Protein AF-W7C3X6-F1 (afdb_monomer_lite)

Sequence (105 aa):
MKNIGEVKFNEVRQLTEQVNTICDFNAGIKTMSISINDLEDGSCDVVFGGSGSRTDFLRM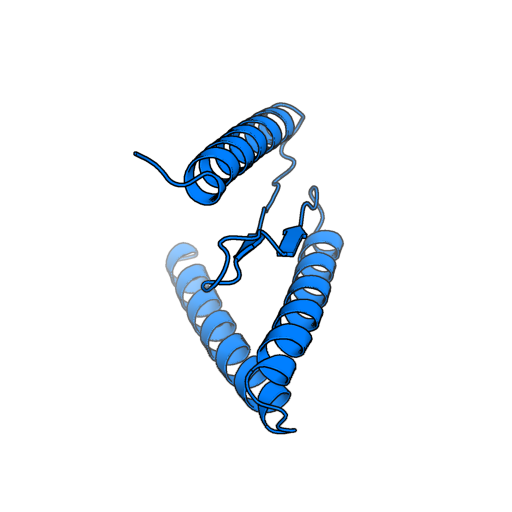YAMLTENLTKQLYKMHPCDCIPVGLQAAAGVGIAEGLEEAMKEGE

Radius of gyration: 16.69 Å; chains: 1; bounding box: 41×34×39 Å

Foldseek 3Di:
DDDPLRVVVVVVVVVVVVVQVVLCVPPNWHWDWDFDADPPPSDGPDTDTFTDDPVRVVVSVVVVLVVVLVVVCVVPVDPCSVVVVVVVVVVVVVVVVVVVVVVVD

Organism: NCBI:txid1265820

Structure (mmCIF, N/CA/C/O backbone):
data_AF-W7C3X6-F1
#
_entry.id   AF-W7C3X6-F1
#
loop_
_atom_site.group_PDB
_atom_site.id
_atom_site.type_symbol
_atom_site.label_atom_id
_atom_site.label_alt_id
_atom_site.label_comp_id
_atom_site.label_asym_id
_atom_site.label_entity_id
_atom_site.label_seq_id
_atom_site.pdbx_PDB_ins_code
_atom_site.Cartn_x
_atom_site.Cartn_y
_atom_site.Cartn_z
_atom_site.occupancy
_atom_site.B_iso_or_equiv
_atom_site.auth_seq_id
_atom_site.auth_comp_id
_atom_site.auth_asym_id
_atom_site.auth_atom_id
_atom_site.pdbx_PDB_model_num
ATOM 1 N N . MET A 1 1 ? 28.870 10.533 11.047 1.00 44.09 1 MET A N 1
ATOM 2 C CA . MET A 1 1 ? 27.883 11.582 10.707 1.00 44.09 1 MET A CA 1
ATOM 3 C C . MET A 1 1 ? 26.700 10.883 10.072 1.00 44.09 1 MET A C 1
ATOM 5 O O . MET A 1 1 ? 26.947 10.105 9.162 1.00 44.09 1 MET A O 1
ATOM 9 N N . LYS A 1 2 ? 25.475 11.091 10.572 1.00 47.31 2 LYS A N 1
ATOM 10 C CA . LYS A 1 2 ? 24.269 10.594 9.890 1.00 47.31 2 LYS A CA 1
ATOM 11 C C . LYS A 1 2 ? 24.095 11.366 8.583 1.00 47.31 2 LYS A C 1
ATOM 13 O O . LYS A 1 2 ? 24.342 12.576 8.579 1.00 47.31 2 LYS A O 1
ATOM 18 N N . ASN A 1 3 ? 23.746 10.695 7.490 1.00 55.59 3 ASN A N 1
ATOM 19 C CA . ASN A 1 3 ? 23.546 11.373 6.206 1.00 55.59 3 ASN A CA 1
ATOM 20 C C . ASN A 1 3 ? 22.253 12.225 6.262 1.00 55.59 3 ASN A C 1
ATOM 22 O O . ASN A 1 3 ? 21.372 11.985 7.088 1.00 55.59 3 ASN A O 1
ATOM 26 N N . ILE A 1 4 ? 22.135 13.256 5.420 1.00 55.34 4 ILE A N 1
ATOM 27 C CA . ILE A 1 4 ? 20.992 14.187 5.461 1.00 55.34 4 ILE A CA 1
ATOM 28 C C . ILE A 1 4 ? 19.641 13.513 5.154 1.00 55.34 4 ILE A C 1
ATOM 30 O O . ILE A 1 4 ? 18.618 13.924 5.697 1.00 55.34 4 ILE A O 1
ATOM 34 N N . GLY A 1 5 ? 19.643 12.461 4.336 1.00 50.94 5 GLY A N 1
ATOM 35 C CA . GLY A 1 5 ? 18.504 11.577 4.096 1.00 50.94 5 GLY A CA 1
ATOM 36 C C . GLY A 1 5 ? 18.111 10.786 5.344 1.00 50.94 5 GLY A C 1
ATOM 37 O O . GLY A 1 5 ? 16.936 10.754 5.685 1.00 50.94 5 GLY A O 1
ATOM 38 N N . GLU A 1 6 ? 19.068 10.259 6.114 1.00 51.91 6 GLU A N 1
ATOM 39 C CA . GLU A 1 6 ? 18.781 9.574 7.387 1.00 51.91 6 GLU A CA 1
ATOM 40 C C . GLU A 1 6 ? 18.176 10.521 8.436 1.00 51.91 6 GLU A C 1
ATOM 42 O O . GLU A 1 6 ? 17.314 10.120 9.220 1.00 51.91 6 GLU A O 1
ATOM 47 N N . VAL A 1 7 ? 18.622 11.781 8.484 1.00 61.34 7 VAL A N 1
ATOM 48 C CA . VAL A 1 7 ? 18.058 12.788 9.400 1.00 61.34 7 VAL A CA 1
ATOM 49 C C . VAL A 1 7 ? 16.623 13.127 8.996 1.00 61.34 7 VAL A C 1
ATOM 51 O O . VAL A 1 7 ? 15.722 13.011 9.825 1.00 61.34 7 VAL A O 1
ATOM 54 N N . LYS A 1 8 ? 16.390 13.432 7.714 1.00 60.00 8 LYS A N 1
ATOM 55 C CA . LYS A 1 8 ? 15.050 13.729 7.185 1.00 60.00 8 LYS A CA 1
ATOM 56 C C . LYS A 1 8 ? 14.091 12.544 7.307 1.00 60.00 8 LYS A C 1
ATOM 58 O O . LYS A 1 8 ? 12.919 12.737 7.610 1.00 60.00 8 LYS A O 1
ATOM 63 N N . PHE A 1 9 ? 14.577 11.316 7.136 1.00 58.44 9 PHE A N 1
ATOM 64 C CA . PHE A 1 9 ? 13.782 10.103 7.326 1.00 58.44 9 PHE A CA 1
ATOM 65 C C . PHE A 1 9 ? 13.288 9.967 8.769 1.00 58.44 9 PHE A C 1
ATOM 67 O O . PHE A 1 9 ? 12.112 9.692 9.004 1.00 58.44 9 PHE A O 1
ATOM 74 N N . ASN A 1 10 ? 14.168 10.208 9.745 1.00 62.78 10 ASN A N 1
ATOM 75 C CA . ASN A 1 10 ? 13.785 10.169 11.155 1.00 62.78 10 ASN A CA 1
ATOM 76 C C . ASN A 1 10 ? 12.751 11.253 11.497 1.00 62.78 10 ASN A C 1
ATOM 78 O O . ASN A 1 10 ? 11.821 10.978 12.252 1.00 62.78 10 ASN A O 1
ATOM 82 N N . GLU A 1 11 ? 12.869 12.445 10.909 1.00 66.94 11 GLU A N 1
ATOM 83 C CA . GLU A 1 11 ? 11.890 13.527 11.073 1.00 66.94 11 GLU A CA 1
ATOM 84 C C . GLU A 1 11 ? 10.526 13.167 10.461 1.00 66.94 11 GLU A C 1
ATOM 86 O O . GLU A 1 11 ? 9.497 13.322 11.117 1.00 66.94 11 GLU A O 1
ATOM 91 N N . VAL A 1 12 ? 10.499 12.609 9.244 1.00 62.69 12 VAL A N 1
ATOM 92 C CA . VAL A 1 12 ? 9.260 12.145 8.589 1.00 62.69 12 VAL A CA 1
ATOM 93 C C . VAL A 1 12 ? 8.596 11.029 9.393 1.00 62.69 12 VAL A C 1
ATOM 95 O O . VAL A 1 12 ? 7.375 11.034 9.568 1.00 62.69 12 VAL A O 1
ATOM 98 N N . ARG A 1 13 ? 9.382 10.092 9.934 1.00 63.75 13 ARG A N 1
ATOM 99 C CA . ARG A 1 13 ? 8.869 9.014 10.784 1.00 63.75 13 ARG A CA 1
ATOM 100 C C . ARG A 1 13 ? 8.231 9.563 12.060 1.00 63.75 13 ARG A C 1
ATOM 102 O O . ARG A 1 13 ? 7.114 9.177 12.387 1.00 63.75 13 ARG A O 1
ATOM 109 N N . GLN A 1 14 ? 8.898 10.497 12.738 1.00 71.31 14 GLN A N 1
ATOM 110 C CA . GLN A 1 14 ? 8.368 11.142 13.945 1.00 71.31 14 GLN A CA 1
ATOM 111 C C . GLN A 1 14 ? 7.092 11.944 13.664 1.00 71.31 14 GLN A C 1
ATOM 113 O O . GLN A 1 14 ? 6.139 11.867 14.436 1.00 71.31 14 GLN A O 1
ATOM 118 N N . LEU A 1 15 ? 7.037 12.675 12.548 1.00 69.88 15 LEU A N 1
ATOM 119 C CA . LEU A 1 15 ? 5.830 13.397 12.136 1.00 69.88 15 LEU A CA 1
ATOM 120 C C . LEU A 1 15 ? 4.675 12.436 11.829 1.00 69.88 15 LEU A C 1
ATOM 122 O O . LEU A 1 15 ? 3.540 12.696 12.215 1.00 69.88 15 LEU A O 1
ATOM 126 N N . THR A 1 16 ? 4.965 11.297 11.200 1.00 62.75 16 THR A N 1
ATOM 127 C CA . THR A 1 16 ? 3.970 10.252 10.919 1.00 62.75 16 THR A CA 1
ATOM 128 C C . THR A 1 16 ? 3.428 9.630 12.209 1.00 62.75 16 THR A C 1
ATOM 130 O O . THR A 1 16 ? 2.218 9.488 12.363 1.00 62.75 16 THR A O 1
ATOM 133 N N . GLU A 1 17 ? 4.300 9.319 13.173 1.00 67.81 17 GLU A N 1
ATOM 134 C CA . GLU A 1 17 ? 3.909 8.825 14.503 1.00 67.81 17 GLU A CA 1
ATOM 135 C C . GLU A 1 17 ? 3.008 9.835 15.244 1.00 67.81 17 GLU A C 1
ATOM 137 O O . GLU A 1 17 ? 2.000 9.453 15.847 1.00 67.81 17 GLU A O 1
ATOM 142 N N . GLN A 1 18 ? 3.318 11.132 15.156 1.00 68.12 18 GLN A N 1
ATOM 143 C CA . GLN A 1 18 ? 2.502 12.196 15.751 1.00 68.12 18 GLN A CA 1
ATOM 144 C C . GLN A 1 18 ? 1.131 12.329 15.079 1.00 68.12 18 GLN A C 1
ATOM 146 O O . GLN A 1 18 ? 0.123 12.451 15.775 1.00 68.12 18 GLN A O 1
ATOM 151 N N . VAL A 1 19 ? 1.072 12.263 13.746 1.00 65.19 19 VAL A N 1
ATOM 152 C CA . VAL A 1 19 ? -0.192 12.289 12.993 1.00 65.19 19 VAL A CA 1
ATOM 153 C C . VAL A 1 19 ? -1.060 11.086 13.358 1.00 65.19 19 VAL A C 1
ATOM 155 O O . VAL A 1 19 ? -2.233 11.271 13.673 1.00 65.19 19 VAL A O 1
ATOM 158 N N . ASN A 1 20 ? -0.484 9.882 13.413 1.00 60.84 20 ASN A N 1
ATOM 159 C CA . ASN A 1 20 ? -1.211 8.677 13.817 1.00 60.84 20 ASN A CA 1
ATOM 160 C C . ASN A 1 20 ? -1.773 8.805 15.241 1.00 60.84 20 ASN A C 1
ATOM 162 O O . ASN A 1 20 ? -2.946 8.525 15.461 1.00 60.84 20 ASN A O 1
ATOM 166 N N . THR A 1 21 ? -0.987 9.343 16.180 1.00 65.31 21 THR A N 1
ATOM 167 C CA . THR A 1 21 ? -1.435 9.588 17.564 1.00 65.31 21 THR A CA 1
ATOM 168 C C . THR A 1 21 ? -2.619 10.565 17.625 1.00 65.31 21 THR A C 1
ATOM 170 O O . THR A 1 21 ? -3.566 10.360 18.385 1.00 65.31 21 THR A O 1
ATOM 173 N N . ILE A 1 22 ? -2.597 11.630 16.814 1.00 61.88 22 ILE A N 1
ATOM 174 C CA . ILE A 1 22 ? -3.697 12.607 16.724 1.00 61.88 22 ILE A CA 1
ATOM 175 C C . ILE A 1 22 ? -4.949 11.966 16.110 1.00 61.88 22 ILE A C 1
ATOM 177 O O . ILE A 1 22 ? -6.066 12.267 16.536 1.00 61.88 22 ILE A O 1
ATOM 181 N N . CYS A 1 23 ? -4.783 11.091 15.121 1.00 56.03 23 CYS A N 1
ATOM 182 C CA . CYS A 1 23 ? -5.887 10.377 14.488 1.00 56.03 23 CYS A CA 1
ATOM 183 C C . CYS A 1 23 ? -6.524 9.337 15.421 1.00 56.03 23 CYS A C 1
ATOM 185 O O . CYS A 1 23 ? -7.752 9.304 15.529 1.00 56.03 23 CYS A O 1
ATOM 187 N N . ASP A 1 24 ? -5.717 8.586 16.172 1.00 58.06 24 ASP A N 1
ATOM 188 C CA . ASP A 1 24 ? -6.189 7.645 17.192 1.00 58.06 24 ASP A CA 1
ATOM 189 C C . ASP A 1 24 ? -6.979 8.364 18.302 1.00 58.06 24 ASP A C 1
ATOM 191 O O . ASP A 1 24 ? -8.035 7.888 18.729 1.00 58.06 24 ASP A O 1
ATOM 195 N N . PHE A 1 25 ? -6.521 9.551 18.725 1.00 57.91 25 PHE A N 1
ATOM 196 C CA . PHE A 1 25 ? -7.197 10.378 19.732 1.00 57.91 25 PHE A CA 1
ATOM 197 C C . PHE A 1 25 ? -8.561 10.918 19.257 1.00 57.91 25 PHE A C 1
ATOM 199 O O . PHE A 1 25 ? -9.488 11.047 20.055 1.00 57.91 25 PHE A O 1
ATOM 206 N N . ASN A 1 26 ? -8.723 11.201 17.959 1.00 52.97 26 ASN A N 1
ATOM 207 C CA . ASN A 1 26 ? -9.913 11.852 17.392 1.00 52.97 26 ASN A CA 1
ATOM 208 C C . ASN A 1 26 ? -1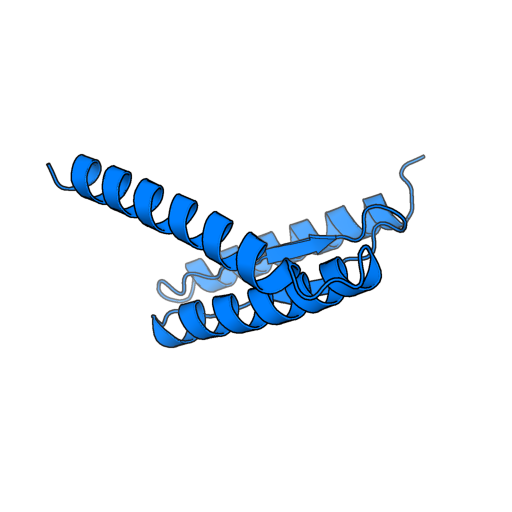1.005 10.879 16.892 1.00 52.97 26 ASN A C 1
ATOM 210 O O . ASN A 1 26 ? -11.648 11.148 15.883 1.00 52.97 26 ASN A O 1
ATOM 214 N N . ALA A 1 27 ? -11.291 9.810 17.645 1.00 46.16 27 ALA A N 1
ATOM 215 C CA . ALA A 1 27 ? -12.438 8.897 17.460 1.00 46.16 27 ALA A CA 1
ATOM 216 C C . ALA A 1 27 ? -12.230 7.655 16.568 1.00 46.16 27 ALA A C 1
ATOM 218 O O . ALA A 1 27 ? -13.095 7.305 15.765 1.00 46.16 27 ALA A O 1
ATOM 219 N N . GLY A 1 28 ? -11.133 6.915 16.758 1.00 50.59 28 GLY A N 1
ATOM 220 C CA . GLY A 1 28 ? -10.981 5.591 16.130 1.00 50.59 28 GLY A CA 1
ATOM 221 C C . GLY A 1 28 ? -10.678 5.655 14.632 1.00 50.59 28 GLY A C 1
ATOM 222 O O . GLY A 1 28 ? -10.940 4.707 13.887 1.00 50.59 28 GLY A O 1
ATOM 223 N N . ILE A 1 29 ? -10.119 6.780 14.188 1.00 49.44 29 ILE A N 1
ATOM 224 C CA . ILE A 1 29 ? -9.612 6.950 12.836 1.00 49.44 29 ILE A CA 1
ATOM 225 C C . ILE A 1 29 ? -8.300 6.175 12.743 1.00 49.44 29 ILE A C 1
ATOM 227 O O . ILE A 1 29 ? -7.243 6.688 13.092 1.00 49.44 29 ILE A O 1
ATOM 231 N N . LYS A 1 30 ? -8.369 4.933 12.252 1.00 52.06 30 LYS A N 1
ATOM 232 C CA . LYS A 1 30 ? -7.160 4.195 11.885 1.00 52.06 30 LYS A CA 1
ATOM 233 C C . LYS A 1 30 ? -6.530 4.865 10.675 1.00 52.06 30 LYS A C 1
ATOM 235 O O . LYS A 1 30 ? -7.147 4.918 9.609 1.00 52.06 30 LYS A O 1
ATOM 240 N N . THR A 1 31 ? -5.316 5.360 10.854 1.00 52.22 31 THR A N 1
ATOM 241 C CA . THR A 1 31 ? -4.458 5.831 9.776 1.00 52.22 31 THR A CA 1
ATOM 242 C C . THR A 1 31 ? -3.440 4.765 9.427 1.00 52.22 31 THR A C 1
ATOM 244 O O . THR A 1 31 ? -2.905 4.064 10.282 1.00 52.22 31 THR A O 1
ATOM 247 N N . MET A 1 32 ? -3.177 4.626 8.137 1.00 53.66 32 MET A N 1
ATOM 248 C CA . MET A 1 32 ? -2.079 3.816 7.638 1.00 53.66 32 MET A CA 1
ATOM 249 C C . MET A 1 32 ? -1.159 4.740 6.860 1.00 53.66 32 MET A C 1
ATOM 251 O O . MET A 1 32 ? -1.631 5.537 6.051 1.00 53.66 32 MET A O 1
ATOM 255 N N . SER A 1 33 ? 0.140 4.636 7.127 1.00 58.34 33 SER A N 1
ATOM 256 C CA . SER A 1 33 ? 1.166 5.358 6.389 1.00 58.34 33 SER A CA 1
ATOM 257 C C . SER A 1 33 ? 2.159 4.382 5.808 1.00 58.34 33 SER A C 1
ATOM 259 O O . SER A 1 33 ? 2.764 3.595 6.530 1.00 58.34 33 SER A O 1
ATOM 261 N N . ILE A 1 34 ? 2.283 4.417 4.485 1.00 57.97 34 ILE A N 1
ATOM 262 C CA . ILE A 1 34 ? 3.226 3.593 3.739 1.00 57.97 34 ILE A CA 1
ATOM 263 C C . ILE A 1 34 ? 4.190 4.549 3.063 1.00 57.97 34 ILE A C 1
ATOM 265 O O . ILE A 1 34 ? 3.745 5.412 2.308 1.00 57.97 34 ILE A O 1
ATOM 269 N N . SER A 1 35 ? 5.475 4.367 3.356 1.00 58.34 35 SER A N 1
ATOM 270 C CA . SER A 1 35 ? 6.580 5.074 2.720 1.00 58.34 35 SER A CA 1
ATOM 271 C C . SER A 1 35 ? 7.321 4.103 1.810 1.00 58.34 35 SER A C 1
ATOM 273 O O . SER A 1 35 ? 7.869 3.111 2.291 1.00 58.34 35 SER A O 1
ATOM 275 N N . ILE A 1 36 ? 7.326 4.373 0.504 1.00 57.44 36 ILE A N 1
ATOM 276 C CA . ILE A 1 36 ? 8.215 3.686 -0.442 1.00 57.44 36 ILE A CA 1
ATOM 277 C C . ILE A 1 36 ? 9.462 4.555 -0.577 1.00 57.44 36 ILE A C 1
ATOM 279 O O . ILE A 1 36 ? 9.361 5.707 -1.000 1.00 57.44 36 ILE A O 1
ATOM 283 N N . ASN A 1 37 ? 10.613 4.008 -0.192 1.00 58.38 37 ASN A N 1
ATOM 284 C CA . ASN A 1 37 ? 11.892 4.697 -0.308 1.00 58.38 37 ASN A CA 1
ATOM 285 C C . ASN A 1 37 ? 12.623 4.222 -1.562 1.00 58.38 37 ASN A C 1
ATOM 287 O O . ASN A 1 37 ? 12.667 3.015 -1.819 1.00 58.38 37 ASN A O 1
ATOM 291 N N . ASP A 1 38 ? 13.249 5.151 -2.276 1.00 53.72 38 ASP A N 1
ATOM 292 C CA . ASP A 1 38 ? 14.321 4.802 -3.200 1.00 53.72 38 ASP A CA 1
ATOM 293 C C . ASP A 1 38 ? 15.588 4.498 -2.376 1.00 53.72 38 ASP A C 1
ATOM 295 O O . ASP A 1 38 ? 16.028 5.296 -1.539 1.00 53.72 38 ASP A O 1
ATOM 299 N N . LEU A 1 39 ? 16.134 3.291 -2.548 1.00 53.03 39 LEU A N 1
ATOM 300 C CA . LEU A 1 39 ? 17.304 2.820 -1.804 1.00 53.03 39 LEU A CA 1
ATOM 301 C C . LEU A 1 39 ? 18.597 3.525 -2.244 1.00 53.03 39 LEU A C 1
ATOM 303 O O . LEU A 1 39 ? 19.575 3.475 -1.495 1.00 53.03 39 LEU A O 1
ATOM 307 N N . GLU A 1 40 ? 18.622 4.170 -3.417 1.00 52.34 40 GLU A N 1
ATOM 308 C CA . GLU A 1 40 ? 19.825 4.831 -3.936 1.00 52.34 40 GLU A CA 1
ATOM 309 C C . GLU A 1 40 ? 20.039 6.241 -3.369 1.00 52.34 40 GLU A C 1
ATOM 311 O O . GLU A 1 40 ? 21.184 6.611 -3.096 1.00 52.34 40 GLU A O 1
ATOM 316 N N . ASP A 1 41 ? 18.980 7.023 -3.135 1.00 48.19 41 ASP A N 1
ATOM 317 C CA . ASP A 1 41 ? 19.098 8.410 -2.658 1.00 48.19 41 ASP A CA 1
ATOM 318 C C . ASP A 1 41 ? 18.412 8.690 -1.305 1.00 48.19 41 ASP A C 1
ATOM 320 O O . ASP A 1 41 ? 18.594 9.766 -0.723 1.00 48.19 41 ASP A O 1
ATOM 324 N N . GLY A 1 42 ? 17.677 7.716 -0.757 1.00 44.25 42 GLY A N 1
ATOM 325 C CA . GLY A 1 42 ? 16.961 7.852 0.511 1.00 44.25 42 GLY A CA 1
ATOM 326 C C . GLY A 1 42 ? 15.774 8.817 0.446 1.00 44.25 42 GLY A C 1
ATOM 327 O O . GLY A 1 42 ? 15.311 9.283 1.493 1.00 44.25 42 GLY A O 1
ATOM 328 N N . SER A 1 43 ? 15.296 9.152 -0.755 1.00 46.44 43 SER A N 1
ATOM 329 C CA . SER A 1 43 ? 14.081 9.934 -0.948 1.00 46.44 43 SER A CA 1
ATOM 330 C C . SER A 1 43 ? 12.841 9.099 -0.609 1.00 46.44 43 SER A C 1
ATOM 332 O O . SER A 1 43 ? 12.751 7.901 -0.881 1.00 46.44 43 SER A O 1
ATOM 334 N N . CYS A 1 44 ? 11.886 9.744 0.063 1.00 47.00 44 CYS A N 1
ATOM 335 C CA . CYS A 1 44 ? 10.573 9.179 0.349 1.00 47.00 44 CYS A CA 1
ATOM 336 C C . CYS A 1 44 ? 9.652 9.577 -0.803 1.00 47.00 44 CYS A C 1
ATOM 338 O O . CYS A 1 44 ? 9.273 10.746 -0.905 1.00 47.00 44 CYS A O 1
ATOM 340 N N . ASP A 1 45 ? 9.324 8.630 -1.676 1.00 52.06 45 ASP A N 1
ATOM 341 C CA . ASP A 1 45 ? 8.605 8.940 -2.912 1.00 52.06 45 ASP A CA 1
ATOM 342 C C . ASP A 1 45 ? 7.098 9.092 -2.689 1.00 52.06 45 ASP A C 1
ATOM 344 O O . ASP A 1 45 ? 6.438 9.857 -3.394 1.00 52.06 45 ASP A O 1
ATOM 348 N N . VAL A 1 46 ? 6.521 8.400 -1.699 1.00 53.06 46 VAL A N 1
ATOM 349 C CA . VAL A 1 46 ? 5.087 8.526 -1.416 1.00 53.06 46 VAL A CA 1
ATOM 350 C C . VAL A 1 46 ? 4.775 8.288 0.052 1.00 53.06 46 VAL A C 1
ATOM 352 O O . VAL A 1 46 ? 5.184 7.274 0.598 1.00 53.06 46 VAL A O 1
ATOM 355 N N . VAL A 1 47 ? 3.990 9.187 0.654 1.00 52.56 47 VAL A N 1
ATOM 356 C CA . VAL A 1 47 ? 3.299 8.969 1.932 1.00 52.56 47 VAL A CA 1
ATOM 357 C C . VAL A 1 47 ? 1.810 8.868 1.629 1.00 52.56 47 VAL A C 1
ATOM 359 O O . VAL A 1 47 ? 1.189 9.845 1.209 1.00 52.56 47 VAL A O 1
ATOM 362 N N . PHE A 1 48 ? 1.223 7.694 1.834 1.00 54.62 48 PHE A N 1
ATOM 363 C CA . PHE A 1 48 ? -0.233 7.553 1.809 1.00 54.62 48 PHE A CA 1
ATOM 364 C C . PHE A 1 48 ? -0.784 7.797 3.209 1.00 54.62 48 PHE A C 1
ATOM 366 O O . PHE A 1 48 ? -0.227 7.300 4.176 1.00 54.62 48 PHE A O 1
ATOM 373 N N . GLY A 1 49 ? -1.872 8.549 3.328 1.00 51.81 49 GLY A N 1
ATOM 374 C CA . GLY A 1 49 ? -2.617 8.698 4.573 1.00 51.81 49 GLY A CA 1
ATOM 375 C C . GLY A 1 49 ? -4.100 8.609 4.257 1.00 51.81 49 GLY A C 1
ATOM 376 O O . GLY A 1 49 ? -4.584 9.326 3.384 1.00 51.81 49 GLY A O 1
ATOM 377 N N . GLY A 1 50 ? -4.814 7.707 4.923 1.00 54.28 50 GLY A N 1
ATOM 378 C CA . GLY A 1 50 ? -6.256 7.547 4.763 1.00 54.28 50 GLY A CA 1
ATOM 379 C C . GLY A 1 50 ? -6.916 7.324 6.110 1.00 54.28 50 GLY A C 1
ATOM 380 O O . GLY A 1 50 ? -6.352 6.660 6.977 1.00 54.28 50 GLY A O 1
ATOM 381 N N . SER A 1 51 ? -8.092 7.918 6.288 1.00 55.09 51 SER A N 1
ATOM 382 C CA . SER A 1 51 ? -8.868 7.866 7.522 1.00 55.09 51 SER A CA 1
ATOM 383 C C . SER A 1 51 ? -10.090 6.958 7.367 1.00 55.09 51 SER A C 1
ATOM 385 O O . SER A 1 51 ? -11.010 7.287 6.628 1.00 55.09 51 SER A O 1
ATOM 387 N N . GLY A 1 52 ? -10.150 5.872 8.139 1.00 59.09 52 GLY A N 1
ATOM 388 C CA . GLY A 1 52 ? -11.398 5.382 8.746 1.00 59.09 52 GLY A CA 1
ATOM 389 C C . GLY A 1 52 ? -12.447 4.631 7.906 1.00 59.09 52 GLY A C 1
ATOM 390 O O . GLY A 1 52 ? -13.346 4.060 8.520 1.00 59.09 52 GLY A O 1
ATOM 391 N N . SER A 1 53 ? -12.380 4.548 6.568 1.00 68.62 53 SER A N 1
ATOM 392 C CA . SER A 1 53 ? -13.350 3.749 5.784 1.00 68.62 53 SER A CA 1
ATOM 393 C C . SER A 1 53 ? -12.708 2.644 4.938 1.00 68.62 53 SER A C 1
ATOM 395 O O . SER A 1 53 ? -11.605 2.791 4.414 1.00 68.62 53 SER A O 1
ATOM 397 N N . ARG A 1 54 ? -13.429 1.524 4.743 1.00 68.75 54 ARG A N 1
ATOM 398 C CA . ARG A 1 54 ? -13.009 0.422 3.848 1.00 68.75 54 ARG A CA 1
ATOM 399 C C . ARG A 1 54 ? -12.641 0.936 2.454 1.00 68.75 54 ARG A C 1
ATOM 401 O O . ARG A 1 54 ? -11.684 0.464 1.849 1.00 68.75 54 ARG A O 1
ATOM 408 N N . THR A 1 55 ? -13.414 1.891 1.945 1.00 73.31 55 THR A N 1
ATOM 409 C CA . THR A 1 55 ? -13.201 2.492 0.626 1.00 73.31 55 THR A CA 1
ATOM 410 C C . THR A 1 55 ? -11.891 3.270 0.570 1.00 73.31 55 THR A C 1
ATOM 412 O O . THR A 1 55 ? -11.176 3.167 -0.424 1.00 73.31 55 THR A O 1
ATOM 415 N N . ASP A 1 56 ? -11.538 3.987 1.637 1.00 69.19 56 ASP A N 1
ATOM 416 C CA . ASP A 1 56 ? -10.282 4.738 1.699 1.00 69.19 56 ASP A CA 1
ATOM 417 C C . ASP A 1 56 ? -9.075 3.802 1.742 1.00 69.19 56 ASP A C 1
ATOM 419 O O . ASP A 1 56 ? -8.113 4.021 1.008 1.00 69.19 56 ASP A O 1
ATOM 423 N N . PHE A 1 57 ? -9.153 2.700 2.494 1.00 72.12 57 PHE A N 1
ATOM 424 C CA . PHE A 1 57 ? -8.095 1.683 2.500 1.00 72.12 57 PHE A CA 1
ATOM 425 C C . PHE A 1 57 ? -7.905 1.022 1.130 1.00 72.12 57 PHE A C 1
ATOM 427 O O . PHE A 1 57 ? -6.777 0.883 0.660 1.00 72.12 57 PHE A O 1
ATOM 434 N N . LEU A 1 58 ? -8.995 0.668 0.442 1.00 79.62 58 LEU A N 1
ATOM 435 C CA . LEU A 1 58 ? -8.916 0.113 -0.915 1.00 79.62 58 LEU A CA 1
ATOM 436 C C . LEU A 1 58 ? -8.352 1.126 -1.919 1.00 79.62 58 LEU A C 1
ATOM 438 O O . LEU A 1 58 ? -7.584 0.763 -2.811 1.00 79.62 58 LEU A O 1
ATOM 442 N N . ARG A 1 59 ? -8.689 2.409 -1.761 1.00 74.81 59 ARG A N 1
ATOM 443 C CA . ARG A 1 59 ? -8.138 3.485 -2.587 1.00 74.81 59 ARG A CA 1
ATOM 444 C C . ARG A 1 59 ? -6.643 3.672 -2.342 1.00 74.81 59 ARG A C 1
ATOM 446 O O . ARG A 1 59 ? -5.892 3.793 -3.306 1.00 74.81 59 ARG A O 1
ATOM 453 N N . MET A 1 60 ? -6.204 3.646 -1.085 1.00 74.94 60 MET A N 1
ATOM 454 C CA . MET A 1 60 ? -4.782 3.674 -0.741 1.00 74.94 60 MET A CA 1
ATOM 455 C C . MET A 1 60 ? -4.034 2.492 -1.357 1.00 74.94 60 MET A C 1
ATOM 457 O O . MET A 1 60 ? -2.973 2.690 -1.940 1.00 74.94 60 MET A O 1
ATOM 461 N N . TYR A 1 61 ? -4.600 1.284 -1.292 1.00 79.25 61 TYR A N 1
ATOM 462 C CA . TYR A 1 61 ? -4.013 0.094 -1.909 1.00 79.25 61 TYR A CA 1
ATOM 463 C C . TYR A 1 61 ? -3.846 0.244 -3.431 1.00 79.25 61 TYR A C 1
ATOM 465 O O . TYR A 1 61 ? -2.790 -0.083 -3.979 1.00 79.25 61 TYR A O 1
ATOM 473 N N . ALA A 1 62 ? -4.845 0.807 -4.119 1.00 81.19 62 ALA A N 1
ATOM 474 C CA . ALA A 1 62 ? -4.752 1.089 -5.551 1.00 81.19 62 ALA A CA 1
ATOM 475 C C . ALA A 1 62 ? -3.642 2.108 -5.867 1.00 81.19 62 ALA A C 1
ATOM 477 O O . ALA A 1 62 ? -2.824 1.875 -6.757 1.00 81.19 62 ALA A O 1
ATOM 478 N N . MET A 1 63 ? -3.569 3.206 -5.106 1.00 77.19 63 MET A N 1
ATOM 479 C CA . MET A 1 63 ? -2.543 4.236 -5.300 1.00 77.19 63 MET A CA 1
ATOM 480 C C . MET A 1 63 ? -1.129 3.718 -4.988 1.00 77.19 63 MET A C 1
ATOM 482 O O . MET A 1 63 ? -0.1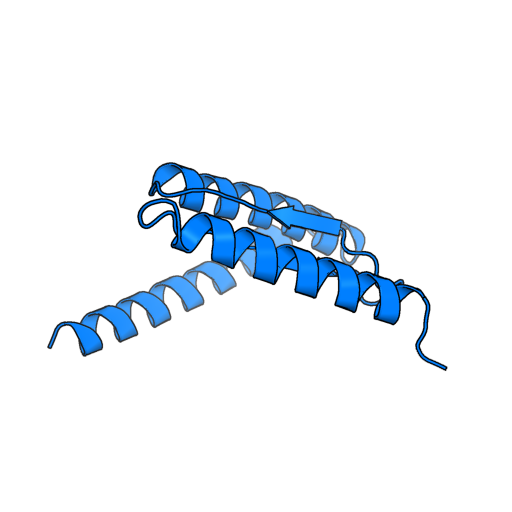74 4.075 -5.682 1.00 77.19 63 MET A O 1
ATOM 486 N N . LEU A 1 64 ? -0.985 2.858 -3.976 1.00 79.31 64 LEU A N 1
ATOM 487 C CA . LEU A 1 64 ? 0.267 2.173 -3.658 1.00 79.31 64 LEU A CA 1
ATOM 488 C C . LEU A 1 64 ? 0.710 1.285 -4.822 1.00 79.31 64 LEU A C 1
ATOM 490 O O . LEU A 1 64 ? 1.849 1.381 -5.273 1.00 79.31 64 LEU A O 1
ATOM 494 N N . THR A 1 65 ? -0.204 0.459 -5.331 1.00 84.31 65 THR A N 1
ATOM 495 C CA . THR A 1 65 ? 0.063 -0.470 -6.437 1.00 84.31 65 THR A CA 1
ATOM 496 C C . THR A 1 65 ? 0.471 0.278 -7.705 1.00 84.31 65 THR A C 1
ATOM 498 O O . THR A 1 65 ? 1.419 -0.125 -8.381 1.00 84.31 65 THR A O 1
ATOM 501 N N . GLU A 1 66 ? -0.189 1.399 -8.013 1.00 83.38 66 GLU A N 1
ATOM 502 C CA . GLU A 1 66 ? 0.170 2.258 -9.145 1.00 83.38 66 GLU A CA 1
ATOM 503 C C . GLU A 1 66 ? 1.602 2.794 -9.015 1.00 83.38 66 GLU A C 1
ATOM 505 O O . GLU A 1 66 ? 2.392 2.703 -9.958 1.00 83.38 66 GLU A O 1
ATOM 510 N N . ASN A 1 67 ? 1.960 3.331 -7.846 1.00 78.94 67 ASN A N 1
ATOM 511 C CA . ASN A 1 67 ? 3.297 3.877 -7.622 1.00 78.94 67 ASN A CA 1
ATOM 512 C C . ASN A 1 67 ? 4.371 2.790 -7.661 1.00 78.94 67 ASN A C 1
ATOM 514 O O . ASN A 1 67 ? 5.386 2.965 -8.333 1.00 78.94 67 ASN A O 1
ATOM 518 N N . LEU A 1 68 ? 4.125 1.647 -7.021 1.00 80.94 68 LEU A N 1
ATOM 519 C CA . LEU A 1 68 ? 5.045 0.516 -7.055 1.00 80.94 68 LEU A CA 1
ATOM 520 C C . LEU A 1 68 ? 5.258 0.012 -8.487 1.00 80.94 68 LEU A C 1
ATOM 522 O O . LEU A 1 68 ? 6.393 -0.219 -8.890 1.00 80.94 68 LEU A O 1
ATOM 526 N N . THR A 1 69 ? 4.193 -0.075 -9.287 1.00 85.81 69 THR A N 1
ATOM 527 C CA . THR A 1 69 ? 4.288 -0.448 -10.707 1.00 85.81 69 THR A CA 1
ATOM 528 C C . THR A 1 69 ? 5.193 0.514 -11.473 1.00 85.81 69 THR A C 1
ATOM 530 O O . THR A 1 69 ? 6.066 0.070 -12.216 1.00 85.81 69 THR A O 1
ATOM 533 N N . LYS A 1 70 ? 5.031 1.831 -11.271 1.00 83.00 70 LYS A N 1
ATOM 534 C CA . LYS A 1 70 ? 5.884 2.846 -11.913 1.00 83.00 70 LYS A CA 1
ATOM 535 C C . LYS A 1 7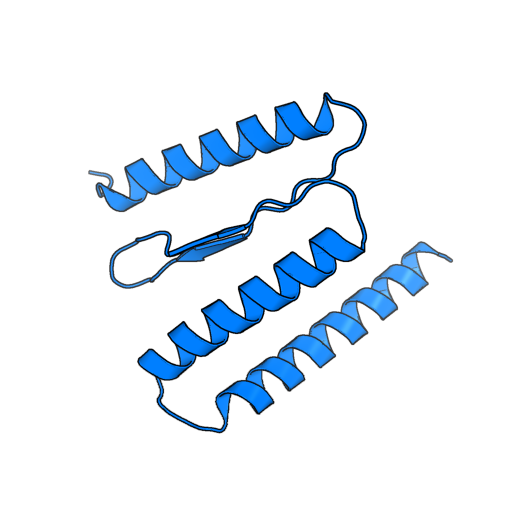0 ? 7.351 2.672 -11.528 1.00 83.00 70 LYS A C 1
ATOM 537 O O . LYS A 1 70 ? 8.202 2.722 -12.410 1.00 83.00 70 LYS A O 1
ATOM 542 N N . GLN A 1 71 ? 7.649 2.463 -10.245 1.00 78.88 71 GLN A N 1
ATOM 543 C CA . GLN A 1 71 ? 9.032 2.303 -9.785 1.00 78.88 71 GLN A CA 1
ATOM 544 C C . GLN A 1 71 ? 9.662 1.012 -10.310 1.00 78.88 71 GLN A C 1
ATOM 546 O O . GLN A 1 71 ? 10.748 1.048 -10.884 1.00 78.88 71 GLN A O 1
ATOM 551 N N . LEU A 1 72 ? 8.945 -0.111 -10.227 1.00 82.88 72 LEU A N 1
ATOM 552 C CA . LEU A 1 72 ? 9.419 -1.380 -10.776 1.00 82.88 72 LEU A CA 1
ATOM 553 C C . LEU A 1 72 ? 9.669 -1.283 -12.281 1.00 82.88 72 LEU A C 1
ATOM 555 O O . LEU A 1 72 ? 10.673 -1.801 -12.756 1.00 82.88 72 LEU A O 1
ATOM 559 N N . TYR A 1 73 ? 8.812 -0.578 -13.025 1.00 86.00 73 TYR A N 1
ATOM 560 C CA . TYR A 1 73 ? 8.990 -0.411 -14.467 1.00 86.00 73 TYR A CA 1
ATOM 561 C C . TYR A 1 73 ? 10.198 0.461 -14.814 1.00 86.00 73 TYR A C 1
ATOM 563 O O . TYR A 1 73 ? 10.886 0.173 -15.790 1.00 86.00 73 TYR A O 1
ATOM 571 N N . LYS A 1 74 ? 10.509 1.492 -14.014 1.00 83.44 74 LYS A N 1
ATOM 572 C CA . LYS A 1 74 ? 11.755 2.264 -14.180 1.00 83.44 74 LYS A CA 1
ATOM 573 C C . LYS A 1 74 ? 12.991 1.379 -13.99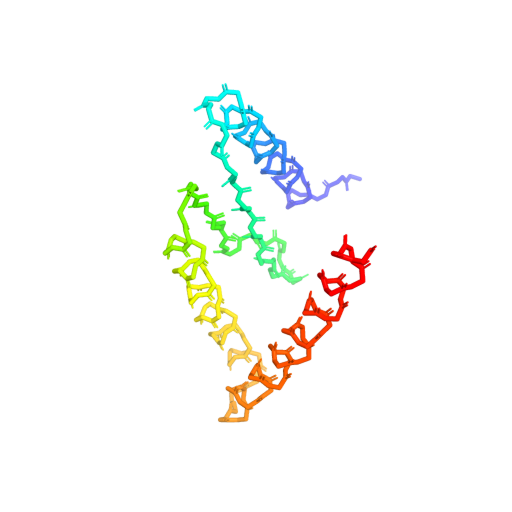7 1.00 83.44 74 LYS A C 1
ATOM 575 O O . LYS A 1 74 ? 13.937 1.506 -14.767 1.00 83.44 74 LYS A O 1
ATOM 580 N N . MET A 1 75 ? 12.977 0.495 -12.998 1.00 80.38 75 MET A N 1
ATOM 581 C CA . MET A 1 75 ? 14.090 -0.421 -12.714 1.00 80.38 75 MET A CA 1
ATOM 582 C C . MET A 1 75 ? 14.189 -1.555 -13.741 1.00 80.38 75 MET A C 1
ATOM 584 O O . MET A 1 75 ? 15.283 -1.982 -14.107 1.00 80.38 75 MET A O 1
ATOM 588 N N . HIS A 1 76 ? 13.046 -2.061 -14.197 1.00 84.56 76 HIS A N 1
ATOM 589 C CA . HIS A 1 76 ? 12.941 -3.186 -15.112 1.00 84.56 76 HIS A CA 1
ATOM 590 C C . HIS A 1 76 ? 11.743 -3.001 -16.063 1.00 84.56 76 HIS A C 1
ATOM 592 O O . HIS A 1 76 ? 10.637 -3.426 -15.734 1.00 84.56 76 HIS A O 1
ATOM 598 N N . PRO A 1 77 ? 11.933 -2.392 -17.249 1.00 89.81 77 PRO A N 1
ATOM 599 C CA . PRO A 1 77 ? 10.848 -2.090 -18.191 1.00 89.81 77 PRO A CA 1
ATOM 600 C C . PRO A 1 77 ? 10.266 -3.358 -18.844 1.00 89.81 77 PRO A C 1
ATOM 602 O O . PRO A 1 77 ? 10.607 -3.714 -19.970 1.00 89.81 77 PRO A O 1
ATOM 605 N N . CYS A 1 78 ? 9.416 -4.078 -18.115 1.00 91.38 78 CYS A N 1
ATOM 606 C CA . CYS A 1 78 ? 8.860 -5.369 -18.511 1.00 91.38 78 CYS A CA 1
ATOM 607 C C . CYS A 1 78 ? 7.361 -5.441 -18.225 1.00 91.38 78 CYS A C 1
ATOM 609 O O . CYS A 1 78 ? 6.909 -5.165 -17.112 1.00 91.38 78 CYS A O 1
ATOM 611 N N . ASP A 1 79 ? 6.601 -5.955 -19.190 1.00 92.38 79 ASP A N 1
ATOM 612 C CA . ASP A 1 79 ? 5.160 -6.213 -19.050 1.00 92.38 79 ASP A CA 1
ATOM 613 C C . ASP A 1 79 ? 4.840 -7.350 -18.061 1.00 92.38 79 ASP A C 1
ATOM 615 O O . ASP A 1 79 ? 3.680 -7.634 -17.771 1.00 92.38 79 ASP A O 1
ATOM 619 N N . CYS A 1 80 ? 5.865 -8.006 -17.512 1.00 91.25 80 CYS A N 1
ATOM 620 C CA . CYS A 1 80 ? 5.744 -9.011 -16.465 1.00 91.25 80 CYS A CA 1
ATOM 621 C C . CYS A 1 80 ? 5.462 -8.419 -15.071 1.00 91.25 80 CYS A C 1
ATOM 623 O O . CYS A 1 80 ? 5.012 -9.148 -14.185 1.00 91.25 80 CYS A O 1
ATOM 625 N N . ILE A 1 81 ? 5.686 -7.116 -14.860 1.00 91.25 81 ILE A N 1
ATOM 626 C CA . ILE A 1 81 ? 5.512 -6.462 -13.550 1.00 91.25 81 ILE A CA 1
ATOM 627 C C . ILE A 1 81 ? 4.093 -6.625 -12.982 1.00 91.25 81 ILE A C 1
ATOM 629 O O . ILE A 1 81 ? 3.981 -7.038 -11.824 1.00 91.25 81 ILE A O 1
ATOM 633 N N . PRO A 1 82 ? 3.005 -6.372 -13.741 1.00 89.44 82 PRO A N 1
ATOM 634 C CA . PRO A 1 82 ? 1.650 -6.564 -13.229 1.00 89.44 82 PRO A CA 1
ATOM 635 C C . PRO A 1 82 ? 1.394 -7.993 -12.739 1.00 89.44 82 PRO A C 1
ATOM 637 O O . PRO A 1 82 ? 0.742 -8.177 -11.716 1.00 89.44 82 PRO A O 1
ATOM 640 N N . VAL A 1 83 ? 1.944 -9.000 -13.427 1.00 91.25 83 VAL A N 1
ATOM 641 C CA . VAL A 1 83 ? 1.789 -10.414 -13.050 1.00 91.25 83 VAL A CA 1
ATOM 642 C C . VAL A 1 83 ? 2.503 -10.704 -11.730 1.00 91.25 83 VAL A C 1
ATOM 644 O O . VAL A 1 83 ? 1.922 -11.322 -10.840 1.00 91.25 83 VAL A O 1
ATOM 647 N N . GLY A 1 84 ? 3.737 -10.217 -11.572 1.00 88.56 84 GLY A N 1
ATOM 648 C CA . GLY A 1 84 ? 4.495 -10.371 -10.327 1.00 88.56 84 GLY A CA 1
ATOM 649 C C . GLY A 1 84 ? 3.805 -9.707 -9.132 1.00 88.56 84 GLY A C 1
ATOM 650 O O . GLY A 1 84 ? 3.696 -10.312 -8.066 1.00 88.56 84 GLY A O 1
ATOM 651 N N . LEU A 1 85 ? 3.267 -8.498 -9.326 1.00 89.25 85 LEU A N 1
ATOM 652 C CA . LEU A 1 85 ? 2.516 -7.782 -8.291 1.00 89.25 85 LEU A CA 1
ATOM 653 C C . LEU A 1 85 ? 1.221 -8.501 -7.904 1.00 89.25 85 LEU A C 1
ATOM 655 O O . LEU A 1 85 ? 0.924 -8.624 -6.718 1.00 89.25 85 LEU A O 1
ATOM 659 N N . GLN A 1 86 ? 0.468 -9.011 -8.881 1.00 90.00 86 GLN A N 1
ATOM 660 C CA . GLN A 1 86 ? -0.751 -9.779 -8.618 1.00 90.00 86 GLN A CA 1
ATOM 661 C C . GLN A 1 86 ? -0.461 -11.077 -7.860 1.00 90.00 86 GLN A C 1
ATOM 663 O O . GLN A 1 86 ? -1.193 -11.410 -6.930 1.00 90.00 86 GLN A O 1
ATOM 668 N N . ALA A 1 87 ? 0.610 -11.792 -8.217 1.00 90.31 87 ALA A N 1
ATOM 669 C CA . ALA A 1 87 ? 1.011 -13.008 -7.517 1.00 90.31 87 ALA A CA 1
ATOM 670 C C . ALA A 1 87 ? 1.381 -12.721 -6.052 1.00 90.31 87 ALA A C 1
ATOM 672 O O . ALA A 1 87 ? 0.882 -13.395 -5.153 1.00 90.31 87 ALA A O 1
ATOM 673 N N . ALA A 1 88 ? 2.187 -11.682 -5.804 1.00 89.06 88 ALA A N 1
ATOM 674 C CA . ALA A 1 88 ? 2.557 -11.268 -4.451 1.00 89.06 88 ALA A CA 1
ATOM 675 C C . ALA A 1 88 ? 1.336 -10.832 -3.622 1.00 89.06 88 ALA A C 1
ATOM 677 O O . ALA A 1 88 ? 1.193 -11.231 -2.467 1.00 89.06 88 ALA A O 1
ATOM 678 N N . ALA A 1 89 ? 0.419 -10.066 -4.223 1.00 89.44 89 ALA A N 1
ATOM 679 C CA . ALA A 1 89 ? -0.837 -9.688 -3.583 1.00 89.44 89 ALA A CA 1
ATOM 680 C C . ALA A 1 89 ? -1.691 -10.913 -3.224 1.00 89.44 89 ALA A C 1
ATOM 682 O O . ALA A 1 89 ? -2.245 -10.972 -2.131 1.00 89.44 89 ALA A O 1
ATOM 683 N N . GLY A 1 90 ? -1.771 -11.903 -4.120 1.00 91.00 90 GLY A N 1
ATOM 684 C CA . GLY A 1 90 ? -2.501 -13.147 -3.883 1.00 91.00 90 GLY A CA 1
ATOM 685 C C . GLY A 1 90 ? -1.986 -13.926 -2.671 1.00 91.00 90 GLY A C 1
ATOM 686 O O . GLY A 1 90 ? -2.797 -14.397 -1.877 1.00 91.00 90 GLY A O 1
ATOM 687 N N . VAL A 1 91 ? -0.661 -14.008 -2.495 1.00 94.25 91 VAL A N 1
ATOM 688 C CA . VAL A 1 91 ? -0.038 -14.632 -1.312 1.00 94.25 91 VAL A CA 1
ATOM 689 C C . VAL A 1 91 ? -0.454 -13.902 -0.036 1.00 94.25 91 VAL A C 1
ATOM 691 O O . VAL A 1 91 ? -1.008 -14.527 0.863 1.00 94.25 91 VAL A O 1
ATOM 694 N N . GLY A 1 92 ? -0.290 -12.576 0.010 1.00 87.38 92 GLY A N 1
ATOM 695 C CA . GLY A 1 92 ? -0.636 -11.797 1.203 1.00 87.38 92 GLY A CA 1
ATOM 696 C C . GLY A 1 92 ? -2.128 -11.847 1.563 1.00 87.38 92 GLY A C 1
ATOM 697 O O . GLY A 1 92 ? -2.477 -11.871 2.740 1.00 87.38 92 GLY A O 1
ATOM 698 N N . ILE A 1 93 ? -3.023 -11.909 0.568 1.00 92.00 93 ILE A N 1
ATOM 699 C CA . ILE A 1 93 ? -4.467 -12.094 0.805 1.00 92.00 93 ILE A CA 1
ATOM 700 C C . ILE A 1 93 ? -4.740 -13.455 1.450 1.00 92.00 93 ILE A C 1
ATOM 702 O O . ILE A 1 93 ? -5.535 -13.533 2.386 1.00 92.00 93 ILE A O 1
ATOM 706 N N . ALA A 1 94 ? -4.114 -14.520 0.941 1.00 93.56 94 ALA A N 1
ATOM 707 C CA . ALA A 1 94 ? -4.313 -15.868 1.460 1.00 93.56 94 ALA A CA 1
ATOM 708 C C . ALA A 1 94 ? -3.810 -15.995 2.906 1.00 93.56 94 ALA A C 1
ATOM 710 O O . ALA A 1 94 ? -4.551 -16.480 3.758 1.00 93.56 94 ALA A O 1
ATOM 711 N N . GLU A 1 95 ? -2.604 -15.496 3.186 1.00 93.62 95 GLU A N 1
ATOM 712 C CA . GLU A 1 95 ? -2.010 -15.498 4.529 1.00 93.62 95 GLU A CA 1
ATOM 713 C C . GLU A 1 95 ? -2.864 -14.695 5.521 1.00 93.62 95 GLU A C 1
ATOM 715 O O . GLU A 1 95 ? -3.219 -15.203 6.584 1.00 93.62 95 GLU A O 1
ATOM 720 N N . GLY A 1 96 ? -3.289 -13.483 5.148 1.00 85.69 96 GLY A N 1
ATOM 721 C CA . GLY A 1 96 ? -4.129 -12.654 6.016 1.00 85.69 96 GLY A CA 1
ATOM 722 C C . GLY A 1 96 ? -5.504 -13.268 6.304 1.00 85.69 96 GLY A C 1
ATOM 723 O O . GLY A 1 96 ? -6.043 -13.094 7.396 1.00 85.69 96 GLY A O 1
ATOM 724 N N . LEU A 1 97 ? -6.078 -14.010 5.349 1.00 91.56 97 LEU A N 1
ATOM 725 C CA . LEU A 1 97 ? -7.327 -14.739 5.574 1.00 91.56 97 LEU A CA 1
ATOM 726 C C . LEU A 1 97 ? -7.123 -15.916 6.533 1.00 91.56 97 LEU A C 1
ATOM 728 O O . LEU A 1 97 ? -7.948 -16.119 7.421 1.00 91.56 97 LEU A O 1
ATOM 732 N N . GLU A 1 98 ? -6.040 -16.674 6.364 1.00 95.69 98 GLU A N 1
ATOM 733 C CA . GLU A 1 98 ? -5.708 -17.795 7.245 1.00 95.69 98 GLU A CA 1
ATOM 734 C C . GLU A 1 98 ? -5.514 -17.330 8.697 1.00 95.69 98 GLU A C 1
ATOM 736 O O . GLU A 1 98 ? -6.040 -17.957 9.617 1.00 95.69 98 GLU A O 1
ATOM 741 N N . GLU A 1 99 ? -4.808 -16.219 8.916 1.00 92.38 99 GLU A N 1
ATOM 742 C CA . GLU A 1 99 ? -4.635 -15.626 10.249 1.00 92.38 99 GLU A CA 1
ATOM 743 C C . GLU A 1 99 ? -5.966 -15.167 10.851 1.00 92.38 99 GLU A C 1
ATOM 745 O O . GLU A 1 99 ? -6.289 -15.538 11.979 1.00 92.38 99 GLU A O 1
ATOM 750 N N . ALA A 1 100 ? -6.787 -14.443 10.085 1.00 88.44 100 ALA A N 1
ATOM 751 C CA . ALA A 1 100 ? -8.092 -13.984 10.557 1.00 88.44 100 ALA A CA 1
ATOM 752 C C . ALA A 1 100 ? -9.033 -15.147 10.920 1.00 88.44 100 ALA A C 1
ATOM 754 O O . ALA A 1 100 ? -9.829 -15.031 11.851 1.00 88.44 100 ALA A O 1
ATOM 755 N N . MET A 1 101 ? -8.945 -16.273 10.202 1.00 90.88 101 MET A N 1
ATOM 756 C CA . MET A 1 101 ? -9.690 -17.488 10.539 1.00 90.88 101 MET A CA 1
ATOM 757 C C . MET A 1 101 ? -9.226 -18.088 11.871 1.00 90.88 101 MET A C 1
ATOM 759 O O . MET A 1 101 ? -10.076 -18.475 12.664 1.00 90.88 101 MET A O 1
ATOM 763 N N . LYS A 1 102 ? -7.915 -18.114 12.148 1.00 92.00 102 LYS A N 1
ATOM 764 C CA . LYS A 1 102 ? -7.356 -18.609 13.422 1.00 92.00 102 LYS A CA 1
ATOM 765 C C . LYS A 1 102 ? -7.703 -17.720 14.618 1.00 92.00 102 LYS A C 1
ATOM 767 O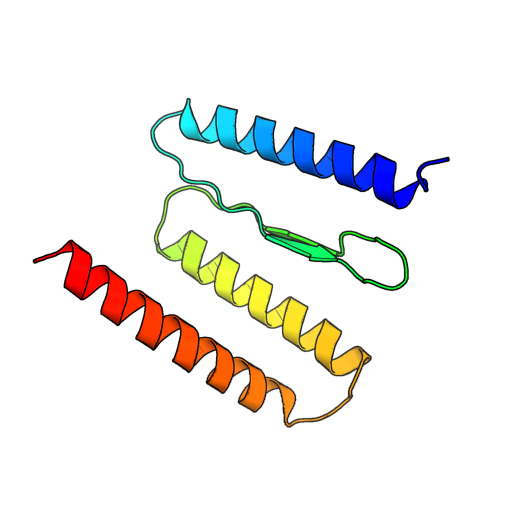 O . LYS A 1 102 ? -7.864 -18.231 15.715 1.00 92.00 102 LYS A O 1
ATOM 772 N N . GLU A 1 103 ? -7.786 -16.403 14.430 1.00 84.56 103 GLU A N 1
ATOM 773 C CA . GLU A 1 103 ? -8.165 -15.457 15.496 1.00 84.56 103 GLU A CA 1
ATOM 774 C C . GLU A 1 103 ? -9.668 -15.474 15.820 1.00 84.56 103 GLU A C 1
ATOM 776 O O . GLU A 1 103 ? -10.081 -15.000 16.879 1.00 84.56 103 GLU A O 1
ATOM 781 N N . GLY A 1 104 ? -10.490 -15.971 14.892 1.00 68.62 104 GLY A N 1
ATOM 782 C CA . GLY A 1 104 ? -11.940 -16.094 15.046 1.00 68.62 104 GLY A CA 1
ATOM 783 C C . GLY A 1 104 ? -12.417 -17.418 15.659 1.00 68.62 104 GLY A C 1
ATOM 784 O O . GLY A 1 104 ? -13.626 -17.566 15.855 1.00 68.62 104 GLY A O 1
ATOM 785 N N . GLU A 1 105 ? -11.502 -18.355 15.928 1.00 53.03 105 GLU A N 1
ATOM 786 C CA . GLU A 1 105 ? -11.718 -19.628 16.641 1.00 53.03 105 GLU A CA 1
ATOM 787 C C . GLU A 1 105 ? -11.440 -19.493 18.148 1.00 53.03 105 GLU A C 1
ATOM 789 O O . GLU A 1 105 ? -12.197 -20.114 18.934 1.00 53.03 105 GLU A O 1
#

Secondary structure (DSSP, 8-state):
---HHHHHHHHHHHHHHHHHHHHHHTTS--EEEEEEEPTTT--EEEEEEEES-HHHHHHHHHHHHHHHHHHHHHHS--TTHHHHHHHHHHHHHHHHHHHHHHHT-

pLDDT: mean 70.38, std 15.84, range [44.09, 95.69]